Protein AF-A0A0S3T5W9-F1 (afdb_monomer_lite)

Foldseek 3Di:
DDDPDDDDADDQQQKWKPQQQAFWKQWVVVVGDIDHHDDNTDGDPDWTWIKGFQGDQWMWIQRVVVRDIDIGGDDPDRMDIDGDDDD

Sequence (87 aa):
MVYHTYLSVSDICEVRIEGLETQYYLDNLLQKQQFTEQGASLTFESEVDRIYTDCNNVVAVRDHYKKRTVVIRKDGLPDIGEVLKNN

pLDDT: mean 92.49, std 6.67, range [58.5, 98.06]

Secondary structure (DSSP, 8-state):
----PPP--S-GGGEEEES-TT-EEEEGGGTTEEEE--SSSB--SS-EEEEE-S--SEEEEEETTTTEEEEEE-SS---EEEEE---

Organism: NCBI:txid157739

Radius of gyration: 12.57 Å; chains: 1; bounding box: 32×26×28 Å

Structure (mmCIF, N/CA/C/O backbone):
data_AF-A0A0S3T5W9-F1
#
_entry.id   AF-A0A0S3T5W9-F1
#
loop_
_atom_site.group_PDB
_atom_site.id
_atom_site.type_symbol
_atom_site.label_atom_id
_atom_site.label_alt_id
_atom_site.label_comp_id
_atom_site.label_asym_id
_atom_site.label_entity_id
_atom_site.label_seq_id
_atom_site.pdbx_PDB_ins_code
_atom_site.Cartn_x
_atom_site.Cartn_y
_atom_site.Cartn_z
_atom_site.occupancy
_atom_site.B_iso_or_equiv
_atom_site.auth_seq_id
_atom_site.auth_comp_id
_atom_site.auth_asym_id
_atom_site.auth_atom_id
_atom_site.pdbx_PDB_model_num
ATOM 1 N N . MET A 1 1 ? -17.166 -6.757 -8.059 1.00 81.94 1 MET A N 1
ATOM 2 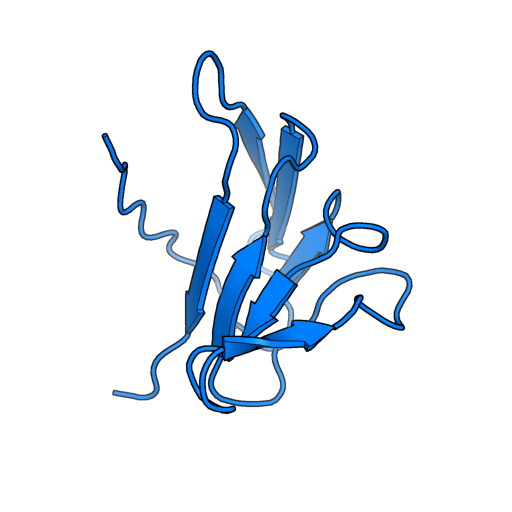C CA . MET A 1 1 ? -16.1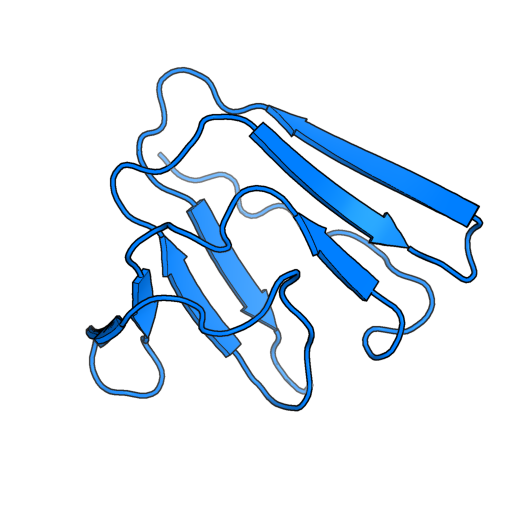32 -7.801 -8.262 1.00 81.94 1 MET A CA 1
ATOM 3 C C . MET A 1 1 ? -14.867 -7.342 -7.561 1.00 81.94 1 MET A C 1
ATOM 5 O O . MET A 1 1 ? -14.694 -6.139 -7.433 1.00 81.94 1 MET A O 1
ATOM 9 N N . VAL A 1 2 ? -14.017 -8.258 -7.099 1.00 90.31 2 VAL A N 1
ATOM 10 C CA . VAL A 1 2 ? -12.757 -7.913 -6.424 1.00 90.31 2 VAL A CA 1
ATOM 11 C C . VAL A 1 2 ? -11.649 -8.849 -6.899 1.00 90.31 2 VAL A C 1
ATOM 13 O O . VAL A 1 2 ? -11.894 -10.039 -7.092 1.00 90.31 2 VAL A O 1
ATOM 16 N N . TYR A 1 3 ? -10.447 -8.308 -7.094 1.00 92.88 3 TYR A N 1
ATOM 17 C CA . TYR A 1 3 ? -9.247 -9.081 -7.407 1.00 92.88 3 TYR A CA 1
ATOM 18 C C . TYR A 1 3 ? -8.305 -9.040 -6.210 1.00 92.88 3 TYR A C 1
ATOM 20 O O . TYR A 1 3 ? -7.726 -8.000 -5.906 1.00 92.88 3 TYR A O 1
ATOM 28 N N . HIS A 1 4 ? -8.152 -10.176 -5.533 1.00 93.06 4 HIS A N 1
ATOM 29 C CA . HIS A 1 4 ? -7.309 -10.279 -4.345 1.00 93.06 4 HIS A CA 1
ATOM 30 C C . HIS A 1 4 ? -5.861 -10.615 -4.732 1.00 93.06 4 HIS A C 1
ATOM 32 O O . HIS A 1 4 ? -5.415 -11.760 -4.651 1.00 93.06 4 HIS A O 1
ATOM 38 N N . THR A 1 5 ? -5.137 -9.607 -5.216 1.00 92.81 5 THR A N 1
ATOM 39 C CA . THR A 1 5 ? -3.774 -9.770 -5.740 1.00 92.81 5 THR A CA 1
ATOM 40 C C . THR A 1 5 ? -2.746 -9.766 -4.610 1.00 92.81 5 THR A C 1
ATOM 42 O O . THR A 1 5 ? -2.594 -8.763 -3.921 1.00 92.81 5 THR A O 1
ATOM 45 N N . TYR A 1 6 ? -1.991 -10.856 -4.455 1.00 93.81 6 TYR A N 1
ATOM 46 C CA . TYR A 1 6 ? -0.856 -10.924 -3.529 1.00 93.81 6 TYR A CA 1
ATOM 47 C C . TYR A 1 6 ? 0.454 -10.616 -4.257 1.00 93.81 6 TYR A C 1
ATOM 49 O O . TYR A 1 6 ? 0.819 -11.299 -5.216 1.00 93.81 6 TYR A O 1
ATOM 57 N N . LEU A 1 7 ? 1.188 -9.607 -3.786 1.00 94.31 7 LEU A N 1
ATOM 58 C CA . LEU A 1 7 ? 2.497 -9.246 -4.324 1.00 94.31 7 LEU A CA 1
ATOM 59 C C . LEU A 1 7 ? 3.616 -9.746 -3.409 1.00 94.31 7 LEU A C 1
ATOM 61 O O . LEU A 1 7 ? 3.722 -9.343 -2.257 1.00 94.31 7 LEU A O 1
ATOM 65 N N . SER A 1 8 ? 4.503 -10.589 -3.942 1.00 94.69 8 SER A N 1
ATOM 66 C CA . SER A 1 8 ? 5.734 -10.961 -3.237 1.00 94.69 8 SER A CA 1
ATOM 67 C C . SER A 1 8 ? 6.705 -9.781 -3.209 1.00 94.69 8 SER A C 1
ATOM 69 O O . SER A 1 8 ? 7.257 -9.409 -4.244 1.00 94.69 8 SER A O 1
ATOM 71 N N . VAL A 1 9 ? 6.998 -9.239 -2.036 1.00 94.81 9 VAL A N 1
ATOM 72 C CA . VAL A 1 9 ? 7.985 -8.161 -1.840 1.00 94.81 9 VAL A CA 1
ATOM 73 C C . VAL A 1 9 ? 9.286 -8.702 -1.235 1.00 94.81 9 VAL A C 1
ATOM 75 O O . VAL A 1 9 ? 9.350 -9.890 -0.917 1.00 94.81 9 VAL A O 1
ATOM 78 N N . SER A 1 10 ? 10.367 -7.918 -1.196 1.00 95.25 10 SER A N 1
ATOM 79 C CA . SER A 1 10 ? 11.604 -8.313 -0.493 1.00 95.25 10 SER A CA 1
ATOM 80 C C . SER A 1 10 ? 11.479 -8.231 1.021 1.00 95.25 10 SER A C 1
ATOM 82 O O . SER A 1 10 ? 11.806 -9.182 1.716 1.00 95.25 10 SER A O 1
ATOM 84 N N . ASP A 1 11 ? 11.057 -7.066 1.497 1.00 93.75 11 ASP A N 1
ATOM 85 C CA . ASP A 1 11 ? 11.001 -6.658 2.891 1.00 93.75 11 ASP A CA 1
ATOM 86 C C . ASP A 1 11 ? 9.912 -5.597 2.963 1.00 93.75 11 ASP A C 1
ATOM 88 O O . ASP A 1 11 ? 9.979 -4.597 2.249 1.00 93.75 11 ASP A O 1
ATOM 92 N N . ILE A 1 12 ? 8.886 -5.856 3.765 1.00 93.25 12 ILE A N 1
ATOM 93 C CA . ILE A 1 12 ? 7.711 -4.995 3.858 1.00 93.25 12 ILE A CA 1
ATOM 94 C C . ILE A 1 12 ? 8.053 -3.609 4.423 1.00 93.25 12 ILE A C 1
ATOM 96 O O . ILE A 1 12 ? 7.435 -2.628 4.016 1.00 93.25 12 ILE A O 1
ATOM 100 N N . CYS A 1 13 ? 9.083 -3.509 5.271 1.00 91.81 13 CYS A N 1
ATOM 101 C CA . CYS A 1 13 ? 9.535 -2.247 5.861 1.00 91.81 13 CYS A CA 1
ATOM 102 C C . CYS A 1 13 ? 10.156 -1.298 4.821 1.00 91.81 13 CYS A C 1
ATOM 104 O O . CYS A 1 13 ? 10.206 -0.089 5.023 1.00 91.81 13 CYS A O 1
ATOM 106 N N . GLU A 1 14 ? 10.611 -1.841 3.690 1.00 93.44 14 GLU A N 1
ATOM 107 C CA . GLU A 1 14 ? 11.255 -1.102 2.596 1.00 93.44 14 GLU A CA 1
ATOM 108 C C . GLU A 1 14 ? 10.360 -1.001 1.351 1.00 93.44 14 GLU A C 1
ATOM 110 O O . GLU A 1 14 ? 10.816 -0.637 0.259 1.00 93.44 14 GLU A O 1
ATOM 115 N N . VAL A 1 15 ? 9.072 -1.327 1.505 1.00 94.69 15 VAL A N 1
ATOM 116 C CA . VAL A 1 15 ? 8.055 -1.136 0.472 1.00 94.69 15 VAL A CA 1
ATOM 117 C C . VAL A 1 15 ? 7.360 0.199 0.677 1.00 94.69 15 VAL A C 1
ATOM 119 O O . VAL A 1 15 ? 7.001 0.574 1.790 1.00 94.69 15 VAL A O 1
ATOM 122 N N . ARG A 1 16 ? 7.137 0.903 -0.433 1.00 94.62 16 ARG A N 1
ATOM 123 C CA . ARG A 1 16 ? 6.316 2.116 -0.468 1.00 94.62 16 ARG A CA 1
ATOM 124 C C . ARG A 1 16 ? 5.189 1.959 -1.470 1.00 94.62 16 ARG A C 1
ATOM 126 O O . ARG A 1 16 ? 5.429 1.479 -2.583 1.00 94.62 16 ARG A O 1
ATOM 133 N N . ILE A 1 17 ? 3.994 2.392 -1.086 1.00 94.31 17 ILE A N 1
ATOM 134 C CA . ILE A 1 17 ? 2.853 2.505 -1.994 1.00 94.31 17 ILE A CA 1
ATOM 135 C C . ILE A 1 17 ? 2.668 3.974 -2.364 1.00 94.31 17 ILE A C 1
ATOM 137 O O . ILE A 1 17 ? 2.651 4.841 -1.489 1.00 94.31 17 ILE A O 1
ATOM 141 N N . GLU A 1 18 ? 2.553 4.230 -3.666 1.00 94.31 18 GLU A N 1
ATOM 142 C CA . GLU A 1 18 ? 2.335 5.558 -4.238 1.00 94.31 18 GLU A CA 1
ATOM 143 C C . GLU A 1 18 ? 1.006 5.621 -5.010 1.00 94.31 18 GLU A C 1
ATOM 145 O O . GLU A 1 18 ? 0.627 4.655 -5.684 1.00 94.31 18 GLU A O 1
ATOM 150 N N . GLY A 1 19 ? 0.322 6.769 -4.958 1.00 92.62 19 GLY A N 1
ATOM 151 C CA . GLY A 1 19 ? -0.932 7.053 -5.676 1.00 92.62 19 GLY A CA 1
ATOM 152 C C . GLY A 1 19 ? -2.201 7.073 -4.809 1.00 92.62 19 GLY A C 1
ATOM 153 O O . GLY A 1 19 ? -3.285 7.361 -5.331 1.00 92.62 19 GLY A O 1
ATOM 154 N N . LEU A 1 20 ? -2.069 6.795 -3.506 1.00 93.31 20 LEU A N 1
ATOM 155 C CA . LEU A 1 20 ? -3.159 6.710 -2.520 1.00 93.31 20 LEU A CA 1
ATOM 156 C C . LEU A 1 20 ? -3.057 7.745 -1.384 1.00 93.31 20 LEU A C 1
ATOM 158 O O . LEU A 1 20 ? -3.957 7.840 -0.558 1.00 93.31 20 LEU A O 1
ATOM 162 N N . GLU A 1 21 ? -2.005 8.561 -1.363 1.00 90.38 21 GLU A N 1
ATOM 163 C CA . GLU A 1 21 ? -1.647 9.486 -0.276 1.00 90.38 21 GLU A CA 1
ATOM 164 C C . GLU A 1 21 ? -2.723 10.539 0.013 1.00 90.38 21 GLU A C 1
ATOM 166 O O . GLU A 1 21 ? -2.810 11.078 1.110 1.00 90.38 21 GLU A O 1
ATOM 171 N N . THR A 1 22 ? -3.539 10.870 -0.986 1.00 89.06 22 THR A N 1
ATOM 172 C CA . THR A 1 22 ? -4.593 11.889 -0.879 1.00 89.06 22 THR A CA 1
ATOM 173 C C . THR A 1 22 ? -5.996 11.294 -0.838 1.00 89.06 22 THR A C 1
ATOM 175 O O . THR A 1 22 ? -6.978 12.034 -0.852 1.00 89.06 22 THR A O 1
ATOM 178 N N . GLN A 1 23 ? -6.103 9.965 -0.829 1.00 92.81 23 GLN A N 1
ATOM 179 C CA . GLN A 1 23 ? -7.368 9.256 -0.950 1.00 92.81 23 GLN A CA 1
ATOM 180 C C . GLN A 1 23 ? -7.971 8.989 0.427 1.00 92.81 23 GLN A C 1
ATOM 182 O O . GLN A 1 23 ? -7.262 8.729 1.403 1.00 92.81 23 GLN A O 1
ATOM 187 N N . TYR A 1 24 ? -9.300 9.033 0.496 1.00 95.19 24 TYR A N 1
ATOM 188 C CA . TYR A 1 24 ? -10.014 8.575 1.679 1.00 95.19 24 TYR A CA 1
ATOM 189 C C . TYR A 1 24 ? -9.997 7.050 1.741 1.00 95.19 24 TYR A C 1
ATOM 191 O O . TYR A 1 24 ? -10.185 6.381 0.722 1.00 95.19 24 TYR A O 1
ATOM 199 N N . TYR A 1 25 ? -9.839 6.509 2.946 1.00 96.56 25 TYR A N 1
ATOM 200 C CA . TYR A 1 25 ? -10.007 5.084 3.195 1.00 96.56 25 TYR A CA 1
ATOM 201 C C . TYR A 1 25 ? -10.848 4.808 4.431 1.00 96.56 25 TYR A C 1
ATOM 203 O O . TYR A 1 25 ? -10.918 5.615 5.357 1.00 96.56 25 TYR A O 1
ATOM 211 N N . LEU A 1 26 ? -11.473 3.635 4.434 1.00 97.75 26 LEU A N 1
ATOM 212 C CA . LEU A 1 26 ? -12.104 3.031 5.599 1.00 97.75 26 LEU A CA 1
ATOM 213 C C . LEU A 1 26 ? -11.130 2.024 6.209 1.00 97.75 26 LEU A C 1
ATOM 215 O O . LEU A 1 26 ? -10.650 1.137 5.501 1.00 97.75 26 LEU A O 1
ATOM 219 N N . ASP A 1 27 ? -10.857 2.145 7.505 1.00 96.62 27 ASP A N 1
ATOM 220 C CA . ASP A 1 27 ? -9.989 1.211 8.226 1.00 96.62 27 ASP A CA 1
ATOM 221 C C . ASP A 1 27 ? -10.823 0.111 8.896 1.00 96.62 27 ASP A C 1
ATOM 223 O O . ASP A 1 27 ? -11.588 0.363 9.832 1.00 96.62 27 ASP A O 1
ATOM 227 N N . ASN A 1 28 ? -10.702 -1.125 8.412 1.00 96.69 28 ASN A N 1
ATOM 228 C CA . ASN A 1 28 ? -11.442 -2.266 8.945 1.00 96.69 28 ASN A CA 1
ATOM 229 C C . ASN A 1 28 ? -10.982 -2.661 10.359 1.00 96.69 28 ASN A C 1
ATOM 231 O O . ASN A 1 28 ? -11.789 -3.216 11.107 1.00 96.69 28 ASN A O 1
ATOM 235 N N . LEU A 1 29 ? -9.746 -2.340 10.757 1.00 95.69 29 LEU A N 1
ATOM 236 C CA . LEU A 1 29 ? -9.247 -2.560 12.120 1.00 95.69 29 LEU A CA 1
ATOM 237 C C . LEU A 1 29 ? -9.857 -1.553 13.108 1.00 95.69 29 LEU A C 1
ATOM 239 O O . LEU A 1 29 ? -10.004 -1.852 14.293 1.00 95.69 29 LEU A O 1
ATOM 243 N N . LEU A 1 30 ? -10.291 -0.390 12.612 1.00 96.19 30 LEU A N 1
ATOM 244 C CA . LEU A 1 30 ? -10.944 0.673 13.382 1.00 96.19 30 LEU A CA 1
ATOM 245 C C . LEU A 1 30 ? -12.437 0.810 13.048 1.00 96.19 30 LEU A C 1
ATOM 247 O O . LEU A 1 30 ? -12.967 1.912 12.930 1.00 96.19 30 LEU A O 1
ATOM 251 N N . GLN A 1 31 ? -13.136 -0.320 12.896 1.00 96.75 31 GLN A N 1
ATOM 252 C CA . GLN A 1 31 ? -14.593 -0.367 12.686 1.00 96.75 31 GLN A CA 1
ATOM 253 C C . GLN A 1 31 ? -15.084 0.466 11.485 1.00 96.75 31 GLN A C 1
ATOM 255 O O . GLN A 1 31 ? -16.171 1.042 11.522 1.00 96.75 31 GLN A O 1
ATOM 260 N N . LYS A 1 32 ? -14.303 0.505 10.399 1.00 96.56 32 LYS A N 1
ATOM 261 C CA . LYS A 1 32 ? -14.572 1.290 9.182 1.00 96.56 32 LYS A CA 1
ATOM 262 C C . LYS A 1 32 ? -14.637 2.795 9.427 1.00 96.56 32 LYS A C 1
ATOM 264 O O . LYS A 1 32 ? -15.346 3.505 8.714 1.00 96.56 32 LYS A O 1
ATOM 269 N N . GLN A 1 33 ? -13.909 3.299 10.417 1.00 97.81 33 GLN A N 1
ATOM 270 C CA . GLN A 1 33 ? -13.711 4.735 10.533 1.00 97.81 33 GLN A CA 1
ATOM 271 C C . GLN A 1 33 ? -12.968 5.260 9.291 1.00 97.81 33 GLN A C 1
ATOM 273 O O . GLN A 1 33 ? -12.093 4.585 8.744 1.00 97.81 33 GLN A O 1
ATOM 278 N N . GLN A 1 34 ? -13.365 6.447 8.827 1.00 96.75 34 GLN A N 1
ATOM 279 C CA . GLN A 1 34 ? -12.807 7.075 7.634 1.00 96.75 34 GLN A CA 1
ATOM 280 C C . GLN A 1 34 ? -11.603 7.952 7.982 1.00 96.75 34 GLN A C 1
ATOM 282 O O . GLN A 1 34 ? -11.668 8.774 8.899 1.00 96.75 34 GLN A O 1
ATOM 287 N N . PHE A 1 35 ? -10.537 7.814 7.199 1.00 95.31 35 PHE A N 1
ATOM 288 C CA . PHE A 1 35 ? -9.292 8.559 7.345 1.00 95.31 35 PHE A CA 1
ATOM 289 C C . PHE A 1 35 ? -8.738 8.981 5.980 1.00 95.31 35 PHE A C 1
ATOM 291 O O . PHE A 1 35 ? -9.285 8.640 4.930 1.00 95.31 35 PHE A O 1
ATOM 298 N N . THR A 1 36 ? -7.642 9.732 6.015 1.00 92.94 36 THR A N 1
ATOM 299 C CA . THR A 1 36 ? -6.760 10.015 4.878 1.00 92.94 36 THR A CA 1
ATOM 300 C C . THR A 1 36 ? -5.331 9.737 5.303 1.00 92.94 36 THR A C 1
ATOM 302 O O . THR A 1 36 ? -4.982 9.926 6.474 1.00 92.94 36 THR A O 1
ATOM 305 N N . GLU A 1 37 ? -4.492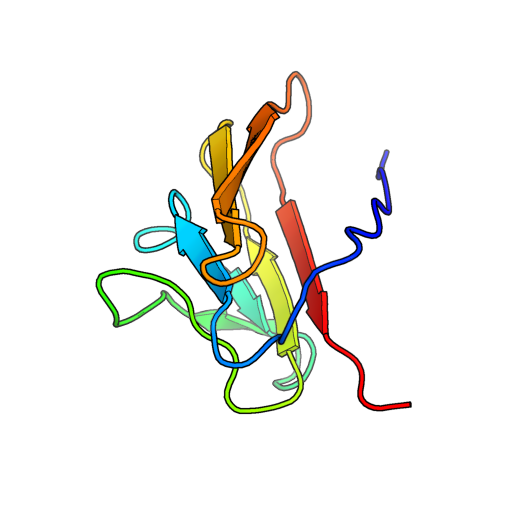 9.336 4.357 1.00 88.62 37 GLU A N 1
ATOM 306 C CA . GLU A 1 37 ? -3.063 9.196 4.613 1.00 88.62 37 GLU A CA 1
ATOM 307 C C . GLU A 1 37 ? -2.434 10.552 4.972 1.00 88.62 37 GLU A C 1
ATOM 309 O O . GLU A 1 37 ? -2.887 11.610 4.532 1.00 88.62 37 GLU A O 1
ATOM 314 N N . GLN A 1 38 ? -1.413 10.529 5.831 1.00 78.00 38 GLN A N 1
ATOM 315 C CA . GLN A 1 38 ? -0.754 11.749 6.324 1.00 78.00 38 GLN A CA 1
ATOM 316 C C . GLN A 1 38 ? 0.663 11.945 5.756 1.00 78.00 38 GLN A C 1
ATOM 318 O O . GLN A 1 38 ? 1.257 13.007 5.938 1.00 7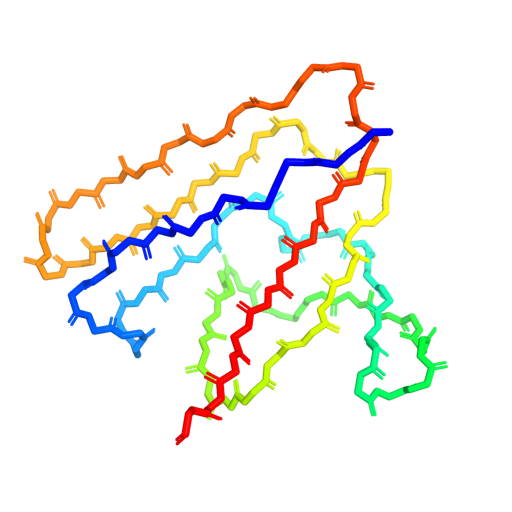8.00 38 GLN A O 1
ATOM 323 N N . GLY A 1 39 ? 1.216 10.936 5.076 1.00 77.19 39 GLY A N 1
ATOM 324 C CA . GLY A 1 39 ? 2.582 10.931 4.550 1.00 77.19 39 GLY A CA 1
ATOM 325 C C . GLY A 1 39 ? 2.662 11.099 3.031 1.00 77.19 39 GLY A C 1
ATOM 326 O O . GLY A 1 39 ? 1.695 10.888 2.310 1.00 77.19 39 GLY A O 1
ATOM 327 N N . ALA A 1 40 ? 3.857 11.436 2.535 1.00 76.38 40 ALA A N 1
ATOM 328 C CA . ALA A 1 40 ? 4.139 11.545 1.097 1.00 76.38 40 ALA A CA 1
ATOM 329 C C . ALA A 1 40 ? 4.222 10.187 0.368 1.00 76.38 40 ALA A C 1
ATOM 331 O O . ALA A 1 40 ? 4.348 10.159 -0.850 1.00 76.38 40 ALA A O 1
ATOM 332 N N . SER A 1 41 ? 4.219 9.083 1.115 1.00 80.06 41 SER A N 1
ATOM 333 C CA . SER A 1 41 ? 4.137 7.711 0.615 1.00 80.06 41 SER A CA 1
ATOM 334 C C . SER A 1 41 ? 3.626 6.820 1.740 1.00 80.06 41 SER A C 1
ATOM 336 O O . SER A 1 41 ? 3.976 7.064 2.898 1.00 80.06 41 SER A O 1
ATOM 338 N N . LEU A 1 42 ? 2.877 5.774 1.413 1.00 89.19 42 LEU A N 1
ATOM 339 C CA . LEU A 1 42 ? 2.379 4.825 2.406 1.00 89.19 42 LEU A CA 1
ATOM 340 C C . LEU A 1 42 ? 3.472 3.802 2.723 1.00 89.19 42 LEU A C 1
ATOM 342 O O . LEU A 1 42 ? 4.074 3.219 1.814 1.00 89.19 42 LEU A O 1
ATOM 346 N N . THR A 1 43 ? 3.714 3.596 4.013 1.00 88.62 43 THR A N 1
ATOM 347 C CA . THR A 1 43 ? 4.646 2.608 4.565 1.00 88.62 43 THR A CA 1
ATOM 348 C C . THR A 1 43 ? 3.924 1.720 5.569 1.00 88.62 43 THR A C 1
ATOM 350 O O . THR A 1 43 ? 2.874 2.082 6.101 1.00 88.62 43 THR A O 1
ATOM 353 N N . PHE A 1 44 ? 4.505 0.559 5.855 1.00 89.25 44 PHE A N 1
ATOM 354 C CA . PHE A 1 44 ? 3.920 -0.425 6.757 1.00 89.25 44 PHE A CA 1
ATOM 355 C C . PHE A 1 44 ? 4.729 -0.503 8.050 1.00 89.25 44 PHE A C 1
ATOM 357 O O . PHE A 1 44 ? 5.872 -0.948 8.043 1.00 89.25 44 PHE A O 1
ATOM 364 N N . GLU A 1 45 ? 4.125 -0.091 9.161 1.00 86.12 45 GLU A N 1
ATOM 365 C CA . GLU A 1 45 ? 4.718 -0.227 10.503 1.00 86.12 45 GLU A CA 1
ATOM 366 C C . GLU A 1 45 ? 3.976 -1.258 11.365 1.00 86.12 45 GLU A C 1
ATOM 368 O O . GLU A 1 45 ? 4.472 -1.702 12.398 1.00 86.12 45 GLU A O 1
ATOM 373 N N . SER A 1 46 ? 2.768 -1.640 10.949 1.00 89.62 46 SER A N 1
ATOM 374 C CA . SER A 1 46 ? 1.904 -2.592 11.644 1.00 89.62 46 SER A CA 1
ATOM 375 C C . SER A 1 46 ? 0.904 -3.218 10.669 1.00 89.62 46 SER A C 1
ATOM 377 O O . SER A 1 46 ? 0.924 -2.919 9.473 1.00 89.62 46 SER A O 1
ATOM 379 N N . GLU A 1 47 ? 0.061 -4.116 11.182 1.00 93.88 47 GLU A N 1
ATOM 380 C CA . GLU A 1 47 ? -1.063 -4.685 10.440 1.00 93.88 47 GLU A CA 1
ATOM 381 C C . GLU A 1 47 ? -1.935 -3.572 9.840 1.00 93.88 47 GLU A C 1
ATOM 383 O O . GLU A 1 47 ? -2.213 -2.569 10.498 1.00 93.88 47 GLU A O 1
ATOM 388 N N . VAL A 1 48 ? -2.381 -3.754 8.595 1.00 93.81 48 VAL A N 1
ATOM 389 C CA . VAL A 1 48 ? -3.329 -2.839 7.948 1.00 93.81 48 VAL A CA 1
ATOM 390 C C . VAL A 1 48 ? -4.426 -3.627 7.246 1.00 93.81 48 VAL A C 1
ATOM 392 O O . VAL A 1 48 ? -4.171 -4.677 6.657 1.00 93.81 48 VAL A O 1
ATOM 395 N N . ASP A 1 49 ? -5.646 -3.098 7.283 1.00 95.81 49 ASP A N 1
ATOM 396 C CA . ASP A 1 49 ? -6.788 -3.595 6.514 1.00 95.81 49 ASP A CA 1
ATOM 397 C C . ASP A 1 49 ? -7.641 -2.386 6.098 1.00 95.81 49 ASP A C 1
ATOM 399 O O . ASP A 1 49 ? -8.499 -1.915 6.846 1.00 95.81 49 ASP A O 1
ATOM 403 N N . ARG A 1 50 ? -7.324 -1.810 4.934 1.00 95.94 50 ARG A N 1
ATOM 404 C CA . ARG A 1 50 ? -7.858 -0.525 4.458 1.00 95.94 50 ARG A CA 1
ATOM 405 C C . ARG A 1 50 ? -8.583 -0.688 3.131 1.00 95.94 50 ARG A C 1
ATOM 407 O O . ARG A 1 50 ? -8.164 -1.454 2.263 1.00 95.94 50 ARG A O 1
ATOM 414 N N . ILE A 1 51 ? -9.656 0.076 2.949 1.00 96.81 51 ILE A N 1
ATOM 415 C CA . ILE A 1 51 ? -10.385 0.170 1.680 1.00 96.81 51 ILE A CA 1
ATOM 416 C C . ILE A 1 51 ? -10.396 1.629 1.237 1.00 96.81 51 ILE A C 1
ATOM 418 O O . ILE A 1 51 ? -11.104 2.442 1.829 1.00 96.81 51 ILE A O 1
ATOM 422 N N . TYR A 1 52 ? -9.642 1.945 0.188 1.00 96.44 52 TYR A N 1
ATOM 423 C CA . TYR A 1 52 ? -9.645 3.249 -0.470 1.00 96.44 52 TYR A CA 1
ATOM 424 C C . TYR A 1 52 ? -10.834 3.324 -1.422 1.00 96.44 52 TYR A C 1
ATOM 426 O O . TYR A 1 52 ? -10.927 2.534 -2.367 1.00 96.44 52 TYR A O 1
ATOM 434 N N . THR A 1 53 ? -11.744 4.257 -1.164 1.00 94.81 53 THR A N 1
ATOM 435 C CA . THR A 1 53 ? -13.018 4.376 -1.885 1.00 94.81 53 THR A CA 1
ATOM 436 C C . THR A 1 53 ? -12.951 5.450 -2.957 1.00 94.81 53 THR A C 1
ATOM 438 O O . THR A 1 53 ? -12.432 6.528 -2.678 1.00 94.81 53 THR A O 1
ATOM 441 N N . ASP A 1 54 ? -13.512 5.177 -4.139 1.00 94.25 54 ASP A N 1
ATOM 442 C CA . ASP A 1 54 ? -13.540 6.121 -5.277 1.00 94.25 54 ASP A CA 1
ATOM 443 C C . ASP A 1 54 ? -12.159 6.734 -5.581 1.00 94.25 54 ASP A C 1
ATOM 445 O O . ASP A 1 54 ? -11.985 7.940 -5.754 1.00 94.25 54 ASP A O 1
ATOM 449 N N . CYS A 1 55 ? -11.138 5.875 -5.571 1.00 92.81 55 CYS A N 1
ATOM 450 C CA . CYS A 1 55 ? -9.748 6.298 -5.626 1.00 92.81 55 CYS A CA 1
ATOM 451 C C . CYS A 1 55 ? -9.158 6.237 -7.038 1.00 92.81 55 CYS A C 1
ATOM 453 O O . CYS A 1 55 ? -9.702 5.608 -7.956 1.00 92.81 55 CYS A O 1
ATOM 455 N N . ASN A 1 56 ? -7.992 6.868 -7.199 1.00 91.19 56 ASN A N 1
ATOM 456 C CA . ASN A 1 56 ? -7.226 6.880 -8.443 1.00 91.19 56 ASN A CA 1
ATOM 457 C C . ASN A 1 56 ? -7.043 5.479 -9.051 1.00 91.19 56 ASN A C 1
ATOM 459 O O . ASN A 1 56 ? 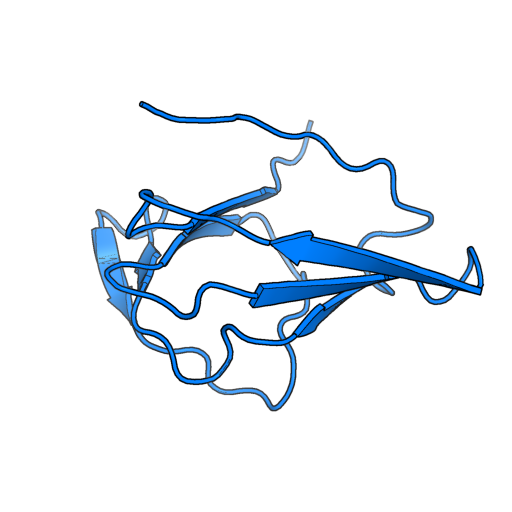-6.862 4.475 -8.366 1.00 91.19 56 ASN A O 1
ATOM 463 N N . ASN A 1 57 ? -7.008 5.418 -10.381 1.00 94.50 57 ASN A N 1
ATOM 464 C CA . ASN A 1 57 ? -6.922 4.153 -11.116 1.00 94.50 57 ASN A CA 1
ATOM 465 C C . ASN A 1 57 ? -5.514 3.551 -11.196 1.00 94.50 57 ASN A C 1
ATOM 467 O O . ASN A 1 57 ? -5.336 2.496 -11.807 1.00 94.50 57 ASN A O 1
ATOM 471 N N . VAL A 1 58 ? -4.510 4.220 -10.632 1.00 95.19 58 VAL A N 1
ATOM 472 C CA . VAL A 1 58 ? -3.106 3.827 -10.736 1.00 95.19 58 VAL A CA 1
ATOM 473 C C . VAL A 1 58 ? -2.489 3.817 -9.350 1.00 95.19 58 VAL A C 1
ATOM 475 O O . VAL A 1 58 ? -2.551 4.819 -8.645 1.00 95.19 58 VAL A O 1
ATOM 478 N N . VAL A 1 59 ? -1.856 2.699 -9.008 1.00 95.06 59 VAL A N 1
ATOM 479 C CA . VAL A 1 59 ? -1.067 2.539 -7.785 1.00 95.06 59 VAL A CA 1
ATOM 480 C C . VAL A 1 59 ? 0.290 1.961 -8.152 1.00 95.06 59 VAL A C 1
ATOM 482 O O . VAL A 1 59 ? 0.378 1.050 -8.982 1.00 95.06 59 VAL A O 1
ATOM 485 N N . ALA A 1 60 ? 1.354 2.483 -7.553 1.00 96.44 60 ALA A N 1
ATOM 486 C CA . ALA A 1 60 ? 2.700 1.956 -7.724 1.00 96.44 60 ALA A CA 1
ATOM 487 C C . ALA A 1 60 ? 3.216 1.367 -6.410 1.00 96.44 60 ALA A C 1
ATOM 489 O O . ALA A 1 60 ? 3.195 2.015 -5.371 1.00 96.44 60 ALA A O 1
ATOM 490 N N . VAL A 1 61 ? 3.708 0.132 -6.477 1.00 96.38 61 VAL A N 1
ATOM 491 C CA . VAL A 1 61 ? 4.364 -0.563 -5.368 1.00 96.38 61 VAL A CA 1
ATOM 492 C C . VAL A 1 61 ? 5.858 -0.567 -5.633 1.00 96.38 61 VAL A C 1
ATOM 494 O O . VAL A 1 61 ? 6.333 -1.238 -6.557 1.00 96.38 61 VAL A O 1
ATOM 497 N N . ARG A 1 62 ? 6.605 0.200 -4.842 1.00 97.25 62 ARG A N 1
ATOM 498 C CA . ARG A 1 62 ? 8.060 0.304 -4.941 1.00 97.25 62 ARG A CA 1
ATOM 499 C C . ARG A 1 62 ? 8.698 -0.650 -3.955 1.00 97.25 62 ARG A C 1
ATOM 501 O O . ARG A 1 62 ? 8.557 -0.486 -2.751 1.00 97.25 62 ARG A O 1
ATOM 508 N N . ASP A 1 63 ? 9.412 -1.625 -4.492 1.00 96.88 63 ASP A N 1
ATOM 509 C CA . ASP A 1 63 ? 10.174 -2.605 -3.733 1.00 96.88 63 ASP A CA 1
ATOM 510 C C . ASP A 1 63 ? 11.657 -2.241 -3.875 1.00 96.88 63 ASP A C 1
ATOM 512 O O . ASP A 1 63 ? 12.273 -2.440 -4.934 1.00 96.88 63 ASP A O 1
ATOM 516 N N . HIS A 1 64 ? 12.198 -1.618 -2.826 1.00 95.69 64 HIS A N 1
ATOM 517 C CA . HIS A 1 64 ? 13.535 -1.039 -2.851 1.00 95.69 64 HIS A CA 1
ATOM 518 C C . HIS A 1 64 ? 14.611 -2.114 -3.052 1.00 95.69 64 HIS A C 1
ATOM 520 O O . HIS A 1 64 ? 15.454 -1.975 -3.945 1.00 95.69 64 HIS A O 1
ATOM 526 N N . TYR A 1 65 ? 14.575 -3.219 -2.302 1.00 96.19 65 TYR A N 1
ATOM 527 C CA . TYR A 1 65 ? 15.641 -4.221 -2.386 1.00 96.19 65 TYR A CA 1
ATOM 528 C C . TYR A 1 65 ? 15.573 -5.080 -3.649 1.00 96.19 65 TYR A C 1
ATOM 530 O O . TYR A 1 65 ? 16.628 -5.385 -4.210 1.00 96.19 65 TYR A O 1
ATOM 538 N N . LYS A 1 66 ? 14.382 -5.410 -4.180 1.00 96.12 66 LYS A N 1
ATOM 539 C CA . LYS A 1 66 ? 14.288 -6.029 -5.521 1.00 96.12 66 LYS A CA 1
ATOM 540 C C . LYS A 1 66 ? 14.559 -5.034 -6.651 1.00 96.12 66 LYS A C 1
ATOM 542 O O . LYS A 1 66 ? 14.583 -5.451 -7.809 1.00 96.12 66 LYS A O 1
ATOM 547 N N . LYS A 1 67 ? 14.754 -3.744 -6.345 1.00 96.50 67 LYS A N 1
ATOM 548 C CA . LYS A 1 67 ? 14.979 -2.658 -7.312 1.00 96.50 67 LYS A CA 1
ATOM 549 C C . LYS A 1 67 ? 13.917 -2.642 -8.411 1.00 96.50 67 LYS A C 1
ATOM 551 O O . LYS A 1 67 ? 14.231 -2.502 -9.593 1.00 96.50 67 LYS A O 1
ATOM 556 N N . ARG A 1 68 ? 12.651 -2.819 -8.029 1.00 97.38 68 ARG A N 1
ATOM 557 C CA . ARG A 1 68 ? 11.536 -2.891 -8.979 1.00 97.38 68 ARG A CA 1
ATOM 558 C C . ARG A 1 68 ? 10.360 -2.045 -8.533 1.00 97.38 68 ARG A C 1
ATOM 560 O O . ARG A 1 68 ? 10.148 -1.807 -7.350 1.00 97.38 68 ARG A O 1
ATOM 567 N N . THR A 1 69 ? 9.566 -1.631 -9.509 1.00 98.06 69 THR A N 1
ATOM 568 C CA . THR A 1 69 ? 8.269 -0.996 -9.281 1.00 98.06 69 THR A CA 1
ATOM 569 C C . THR A 1 69 ? 7.206 -1.819 -9.989 1.00 98.06 69 THR A C 1
ATOM 571 O O . THR A 1 69 ? 7.338 -2.106 -11.178 1.00 98.06 69 THR A O 1
ATOM 574 N N . VAL A 1 70 ? 6.169 -2.218 -9.259 1.00 97.69 70 VAL A N 1
ATOM 575 C CA . VAL A 1 70 ? 4.985 -2.872 -9.824 1.00 97.69 70 VAL A CA 1
ATOM 576 C C . VAL A 1 70 ? 3.895 -1.820 -9.933 1.00 97.69 70 VAL A C 1
ATOM 578 O O . VAL A 1 70 ? 3.493 -1.249 -8.926 1.00 97.69 70 VAL A O 1
ATOM 581 N N . VAL A 1 71 ? 3.424 -1.552 -11.149 1.00 97.56 71 VAL A N 1
ATOM 582 C CA . VAL A 1 71 ? 2.338 -0.592 -11.374 1.00 97.56 71 VAL A CA 1
ATOM 583 C C . VAL A 1 71 ? 1.043 -1.349 -11.610 1.00 97.56 71 VAL A C 1
ATOM 585 O O . VAL A 1 71 ? 0.926 -2.099 -12.580 1.00 97.56 71 VAL A O 1
ATOM 588 N N . ILE A 1 72 ? 0.071 -1.122 -10.737 1.00 95.69 72 ILE A N 1
ATOM 589 C CA . ILE A 1 72 ? -1.278 -1.666 -10.828 1.00 95.69 72 ILE A CA 1
ATOM 590 C C . ILE A 1 72 ? -2.158 -0.606 -11.483 1.00 95.69 72 ILE A C 1
ATOM 592 O O . ILE A 1 72 ? -2.163 0.554 -11.070 1.00 95.69 72 ILE A O 1
ATOM 596 N N . ARG A 1 73 ? -2.897 -1.005 -12.521 1.00 96.00 73 ARG A N 1
ATOM 597 C CA . ARG A 1 73 ? -3.919 -0.175 -13.160 1.00 96.00 73 ARG A CA 1
ATOM 598 C C . ARG A 1 73 ? -5.258 -0.880 -13.059 1.00 96.00 73 ARG A C 1
ATOM 600 O O . ARG A 1 73 ? -5.357 -2.036 -13.467 1.00 96.00 73 ARG A O 1
ATOM 607 N N . LYS A 1 74 ? -6.258 -0.188 -12.522 1.00 93.00 74 LYS A N 1
ATOM 608 C CA . LYS A 1 74 ? -7.639 -0.669 -12.468 1.00 93.00 74 LYS A CA 1
ATOM 609 C C . LYS A 1 74 ? -8.492 0.060 -13.499 1.00 93.00 74 LYS A C 1
ATOM 611 O O . LYS A 1 74 ? -8.297 1.247 -13.739 1.00 93.00 74 LYS A O 1
ATOM 616 N N . ASP A 1 75 ? -9.436 -0.662 -14.084 1.00 93.69 75 ASP A N 1
ATOM 617 C CA . ASP A 1 75 ? -10.467 -0.117 -14.963 1.00 93.69 75 ASP A CA 1
ATOM 618 C C . ASP A 1 75 ? -11.816 -0.732 -14.575 1.00 93.69 75 ASP A C 1
ATOM 620 O O . ASP A 1 75 ? -11.885 -1.912 -14.222 1.00 93.69 75 ASP A O 1
ATOM 624 N N . GLY A 1 76 ? -12.869 0.084 -14.551 1.00 93.00 76 GLY A N 1
ATOM 625 C CA . GLY A 1 76 ? -14.208 -0.318 -14.104 1.00 93.00 76 GLY A CA 1
ATOM 626 C C . GLY A 1 76 ? -14.333 -0.716 -12.622 1.00 93.00 76 GLY A C 1
ATOM 627 O O . GLY A 1 76 ? -15.380 -1.225 -12.222 1.00 93.00 76 GLY A O 1
ATOM 628 N N . LEU A 1 77 ? -13.299 -0.500 -11.801 1.00 94.44 77 LEU A N 1
ATOM 629 C CA . LEU A 1 77 ? -13.311 -0.757 -10.357 1.00 94.44 77 LEU A CA 1
ATOM 630 C C . LEU A 1 77 ? -13.089 0.561 -9.602 1.00 94.44 77 LEU A C 1
ATOM 632 O O . LEU A 1 77 ? -12.056 1.196 -9.820 1.00 94.44 77 LEU A O 1
ATOM 636 N N . PRO A 1 78 ? -14.016 0.993 -8.733 1.00 94.88 78 PRO A N 1
ATOM 637 C CA . PRO A 1 78 ? -13.882 2.268 -8.026 1.00 94.88 78 PRO A CA 1
ATOM 638 C C . PRO A 1 78 ? -12.883 2.195 -6.862 1.00 94.88 78 PRO A C 1
ATOM 640 O O . PRO A 1 78 ? -12.154 3.155 -6.623 1.00 94.88 78 PRO A O 1
ATOM 643 N N . ASP A 1 79 ? -12.770 1.034 -6.215 1.00 96.19 79 ASP A N 1
ATOM 644 C CA . ASP A 1 79 ? -12.102 0.907 -4.917 1.00 96.19 79 ASP A CA 1
ATOM 645 C C . ASP A 1 79 ? -10.811 0.079 -4.986 1.00 96.19 79 ASP A C 1
ATOM 647 O O . ASP A 1 79 ? -10.627 -0.755 -5.882 1.00 96.19 79 ASP A O 1
ATOM 651 N N . ILE A 1 80 ? -9.928 0.284 -4.005 1.00 96.31 80 ILE A N 1
ATOM 652 C CA . ILE A 1 80 ? -8.708 -0.505 -3.787 1.00 96.31 80 ILE A CA 1
ATOM 653 C C . ILE A 1 80 ? -8.677 -0.988 -2.340 1.00 96.31 80 ILE A C 1
ATOM 655 O O . ILE A 1 80 ? -8.814 -0.197 -1.414 1.00 96.31 80 ILE A O 1
ATOM 659 N N . GLY A 1 81 ? -8.484 -2.294 -2.153 1.00 94.44 81 GLY A N 1
ATOM 660 C CA . GLY A 1 81 ? -8.224 -2.890 -0.844 1.00 94.44 81 GLY A CA 1
ATOM 661 C C . GLY A 1 81 ? -6.728 -3.097 -0.626 1.00 94.44 81 GLY A C 1
ATOM 662 O O . GLY A 1 81 ? -6.046 -3.622 -1.507 1.00 94.44 81 GLY A O 1
ATOM 663 N N . GLU A 1 82 ? -6.240 -2.721 0.549 1.00 93.69 82 GLU A N 1
ATOM 664 C CA . GLU A 1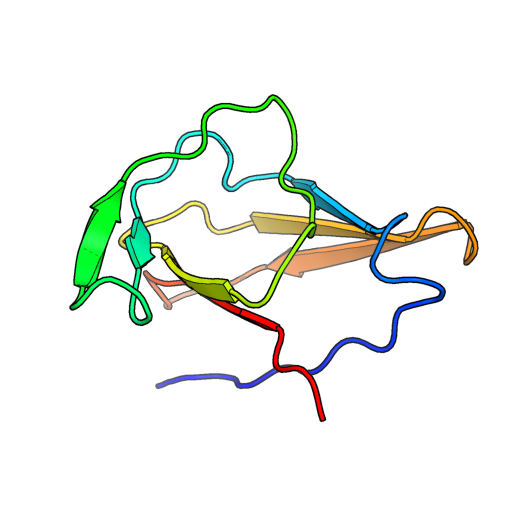 82 ? -4.870 -2.933 1.005 1.00 93.69 82 GLU A CA 1
ATOM 665 C C . GLU A 1 82 ? -4.896 -3.719 2.314 1.00 93.69 82 GLU A C 1
ATOM 667 O O . GLU A 1 82 ? -5.550 -3.320 3.275 1.00 93.69 82 GLU A O 1
ATOM 672 N N . VAL A 1 83 ? -4.199 -4.854 2.340 1.00 93.19 83 VAL A N 1
ATOM 673 C CA . VAL A 1 83 ? -4.214 -5.767 3.483 1.00 93.19 83 VAL A CA 1
ATOM 674 C C . VAL A 1 83 ? -2.806 -6.294 3.735 1.00 93.19 83 VAL A C 1
ATOM 676 O O . VAL A 1 83 ? -2.223 -6.957 2.874 1.00 93.19 83 VAL A O 1
ATOM 679 N N . LEU A 1 84 ? -2.294 -6.057 4.939 1.00 91.69 84 LEU A N 1
ATOM 680 C CA . LEU A 1 84 ? -1.107 -6.702 5.490 1.00 91.69 84 LEU A CA 1
ATOM 681 C C . LEU A 1 84 ? -1.533 -7.408 6.769 1.00 91.69 84 LEU A C 1
ATOM 683 O O . LEU A 1 84 ? -1.936 -6.736 7.710 1.00 91.69 84 LEU A O 1
ATOM 687 N N . LYS A 1 85 ? -1.427 -8.738 6.805 1.00 79.81 85 LYS A N 1
ATOM 688 C CA . LYS A 1 85 ? -1.706 -9.546 7.998 1.00 79.81 85 LYS A CA 1
ATOM 689 C C . LYS A 1 85 ? -0.415 -10.152 8.520 1.00 79.81 85 LYS A C 1
ATOM 691 O O . LYS A 1 85 ? 0.355 -10.710 7.737 1.00 79.81 85 LYS A O 1
ATOM 696 N N . ASN A 1 86 ? -0.202 -10.070 9.829 1.00 63.75 86 ASN A N 1
ATOM 697 C CA . ASN A 1 86 ? 0.841 -10.846 10.487 1.00 63.75 86 ASN A CA 1
ATOM 698 C C . ASN A 1 86 ? 0.371 -12.305 10.554 1.00 63.75 86 ASN A C 1
ATOM 700 O O . ASN A 1 86 ? -0.711 -12.577 11.072 1.00 63.75 86 ASN A O 1
ATOM 704 N N . ASN A 1 87 ? 1.151 -13.216 9.967 1.00 58.50 87 ASN A N 1
ATOM 705 C CA . ASN A 1 87 ? 0.908 -14.660 10.061 1.00 58.50 87 ASN A CA 1
ATOM 706 C C . ASN A 1 87 ? 1.286 -15.199 11.441 1.00 58.50 87 ASN A C 1
ATOM 708 O O . ASN A 1 87 ? 2.301 -14.715 11.993 1.00 58.50 87 ASN A O 1
#

InterPro domains:
  IPR008183 Aldose 1-/Glucose-6-phosphate 1-epimerase [PF01263] (3-76)
  IPR011013 Galactose mutarotase-like domain superfamily [SSF74650] (3-79)
  IPR014718 Glycoside hydrolase-type carbohydrate-binding [G3DSA:2.70.98.10] (1-82)